Protein AF-A0A0D2SFV8-F1 (afdb_monomer_lite)

Secondary structure (DSSP, 8-state):
---HHHHHHHHHHTTTS---HHHHHHHHHHHHHHHHHHHHHHHHHHHHHHHHHHHHHHHHHHHHHHHHHHHHHHHHHHHHHHHHHHHHHHHHHHTT-HHHHHT--HHHHHHHHHHHHHTS--------------

Foldseek 3Di:
DDDPVVVVVVVVVCVPDPDDPVRVVVVVVVVVVVVVVVVVVVVVVVVVVVVVVVVVVVVVVVVVVVVVVVVVCVLCVLVVVLVVLVVQLVVCVVVVVVVSVVPRDPVVSVVSVVCNVVVPDDDDPDDDDDDDDD

pLDDT: mean 79.05, std 19.16, range [35.84, 98.19]

Sequence (134 aa):
MPTHSTILAVSRIFVSYPMGPQEVIMFTDMAVEAARMREETRRMNELLRSLQLALREKAKEYEMLKKKKQSMVAKESPKLKLVDDFMLFLAAIDKNDRENALNFDEKAMMNSILAMMNGGNNGELAADGGKKEA

Radius of gyration: 37.26 Å; chains: 1; bounding box: 83×46×88 Å

Structure (mmCIF, N/CA/C/O backbone):
data_AF-A0A0D2SFV8-F1
#
_entry.id   AF-A0A0D2SFV8-F1
#
loop_
_atom_site.group_PDB
_atom_site.id
_atom_site.type_symbol
_atom_site.label_atom_id
_atom_site.label_alt_id
_atom_site.label_comp_id
_atom_site.label_asym_id
_atom_site.label_entity_id
_atom_site.label_seq_id
_atom_site.pdbx_PDB_ins_code
_atom_site.Cartn_x
_atom_site.Cartn_y
_atom_site.Cartn_z
_atom_site.occupancy
_atom_site.B_iso_or_equiv
_atom_site.auth_seq_id
_atom_site.auth_comp_id
_atom_site.auth_asym_id
_atom_site.auth_atom_id
_atom_site.pdbx_PDB_model_num
ATOM 1 N N . MET A 1 1 ? 33.411 11.578 -28.124 1.00 41.88 1 MET A N 1
ATOM 2 C CA . MET A 1 1 ? 34.550 11.911 -29.005 1.00 41.88 1 MET A CA 1
ATOM 3 C C . MET A 1 1 ? 35.310 10.625 -29.295 1.00 41.88 1 MET A C 1
ATOM 5 O O . MET A 1 1 ? 35.615 9.932 -28.329 1.00 41.88 1 MET A O 1
ATOM 9 N N . PRO A 1 2 ? 35.528 10.238 -30.562 1.00 43.75 2 PRO A N 1
ATOM 10 C CA . PRO A 1 2 ? 36.299 9.039 -30.871 1.00 43.75 2 PRO A CA 1
ATOM 11 C C . PRO A 1 2 ? 37.752 9.266 -30.445 1.00 43.75 2 PRO A C 1
ATOM 13 O O . PRO A 1 2 ? 38.332 10.316 -30.713 1.00 43.75 2 PRO A O 1
ATOM 16 N N . THR A 1 3 ? 38.318 8.312 -29.712 1.00 48.91 3 THR A N 1
ATOM 17 C CA . THR A 1 3 ? 39.699 8.383 -29.239 1.00 48.91 3 THR A CA 1
ATOM 18 C C . THR A 1 3 ? 40.663 8.196 -30.413 1.00 48.91 3 THR A C 1
ATOM 20 O O . THR A 1 3 ? 40.367 7.500 -31.384 1.00 48.91 3 THR A O 1
ATOM 23 N N . HIS A 1 4 ? 41.838 8.823 -30.322 1.00 43.50 4 HIS A N 1
ATOM 24 C CA . HIS A 1 4 ? 42.878 8.872 -31.364 1.00 43.50 4 HIS A CA 1
ATOM 25 C C . HIS A 1 4 ? 43.236 7.498 -31.975 1.00 43.50 4 HIS A C 1
ATOM 27 O O . HIS A 1 4 ? 43.640 7.411 -33.134 1.00 43.50 4 HIS A O 1
ATOM 33 N N . SER A 1 5 ? 43.052 6.420 -31.206 1.00 43.66 5 SER A N 1
ATOM 34 C CA . SER A 1 5 ? 43.301 5.035 -31.613 1.00 43.66 5 SER A CA 1
ATOM 35 C C . SER A 1 5 ? 42.342 4.542 -32.711 1.00 43.66 5 SER A C 1
ATOM 37 O O . SER A 1 5 ? 42.779 3.861 -33.638 1.00 43.66 5 SER A O 1
ATOM 39 N N . THR A 1 6 ? 41.068 4.951 -32.684 1.00 50.78 6 THR A N 1
ATOM 40 C CA . THR A 1 6 ? 40.064 4.557 -33.689 1.00 50.78 6 THR A CA 1
ATOM 41 C C . THR A 1 6 ? 40.303 5.245 -35.033 1.00 50.78 6 THR A C 1
ATOM 43 O O . THR A 1 6 ? 40.096 4.647 -36.083 1.00 50.78 6 THR A O 1
ATOM 46 N N . ILE A 1 7 ? 40.800 6.485 -35.008 1.00 51.34 7 ILE A N 1
ATOM 47 C CA . ILE A 1 7 ? 41.122 7.261 -36.215 1.00 51.34 7 ILE A CA 1
ATOM 48 C C . ILE A 1 7 ? 42.335 6.647 -36.934 1.00 51.34 7 ILE A C 1
ATOM 50 O O . ILE A 1 7 ? 42.313 6.464 -38.147 1.00 51.34 7 ILE A O 1
ATOM 54 N N . LEU A 1 8 ? 43.367 6.242 -36.186 1.00 47.03 8 LEU A N 1
ATOM 55 C CA . LEU A 1 8 ? 44.572 5.611 -36.740 1.00 47.03 8 LEU A CA 1
ATOM 56 C C . LEU A 1 8 ? 44.310 4.236 -37.376 1.00 47.03 8 LEU A C 1
ATOM 58 O O . LEU A 1 8 ? 44.941 3.910 -38.380 1.00 47.03 8 LEU A O 1
ATOM 62 N N . ALA A 1 9 ? 43.383 3.443 -36.832 1.00 51.19 9 ALA A N 1
ATOM 63 C CA . ALA A 1 9 ? 43.043 2.130 -37.384 1.00 51.19 9 ALA A CA 1
ATOM 64 C C . ALA A 1 9 ? 42.330 2.228 -38.747 1.00 51.19 9 ALA A C 1
ATOM 66 O O . ALA A 1 9 ? 42.641 1.463 -39.657 1.00 51.19 9 ALA A O 1
ATOM 67 N N . VAL A 1 10 ? 41.436 3.208 -38.917 1.00 51.78 10 VAL A N 1
ATOM 68 C CA . VAL A 1 10 ? 40.724 3.444 -40.186 1.00 51.78 10 VAL A CA 1
ATOM 69 C C . VAL A 1 10 ? 41.673 4.005 -41.251 1.00 51.78 10 VAL A C 1
ATOM 71 O O . VAL A 1 10 ? 41.665 3.534 -42.388 1.00 51.78 10 VAL A O 1
ATOM 74 N N . SER A 1 11 ? 42.568 4.925 -40.877 1.00 48.53 11 SER A N 1
ATOM 75 C CA . SER A 1 11 ? 43.561 5.485 -41.804 1.00 48.53 11 SER A CA 1
ATOM 76 C C . SER A 1 11 ? 44.580 4.453 -42.303 1.00 48.53 11 SER A C 1
ATOM 78 O O . SER A 1 11 ? 45.068 4.577 -43.421 1.00 48.53 11 SER A O 1
ATOM 80 N N . ARG A 1 12 ? 44.904 3.418 -41.512 1.00 46.53 12 ARG A N 1
ATOM 81 C CA . ARG A 1 12 ? 45.865 2.372 -41.915 1.00 46.53 12 ARG A CA 1
ATOM 82 C C . ARG A 1 12 ? 45.284 1.367 -42.914 1.00 46.53 12 ARG A C 1
ATOM 84 O O . ARG A 1 12 ? 46.025 0.872 -43.754 1.00 46.53 12 ARG A O 1
ATOM 91 N N . ILE A 1 13 ? 43.979 1.096 -42.853 1.00 51.75 13 ILE A N 1
ATOM 92 C CA . ILE A 1 13 ? 43.281 0.222 -43.815 1.00 51.75 13 ILE A CA 1
ATOM 93 C C . ILE A 1 13 ? 43.166 0.912 -45.183 1.00 51.75 13 ILE A C 1
ATOM 95 O O . ILE A 1 13 ? 43.365 0.275 -46.214 1.00 51.75 13 ILE A O 1
ATOM 99 N N . PHE A 1 14 ? 42.953 2.231 -45.190 1.00 47.25 14 PHE A N 1
ATOM 100 C CA . PHE A 1 14 ? 42.797 3.041 -46.404 1.00 47.25 14 PHE A CA 1
ATOM 101 C C . PHE A 1 14 ? 44.044 3.067 -47.313 1.00 47.25 14 PHE A C 1
ATOM 103 O O . PHE A 1 14 ? 43.938 3.353 -48.501 1.00 47.25 14 PHE A O 1
ATOM 110 N N . VAL A 1 15 ? 45.231 2.767 -46.767 1.00 54.25 15 VAL A N 1
ATOM 111 C CA . VAL A 1 15 ? 46.515 2.831 -47.491 1.00 54.25 15 VAL A CA 1
ATOM 112 C C . VAL A 1 15 ? 46.878 1.511 -48.193 1.00 54.25 15 VAL A C 1
ATOM 114 O O . VAL A 1 15 ? 47.682 1.532 -49.120 1.00 54.25 15 VAL A O 1
ATOM 117 N N . SER A 1 16 ? 46.288 0.367 -47.817 1.00 56.72 16 SER A N 1
ATOM 118 C CA . SER A 1 16 ? 46.649 -0.938 -48.412 1.00 56.72 16 SER A CA 1
ATOM 119 C C . SER A 1 16 ? 45.681 -1.475 -49.467 1.00 56.72 16 SER A C 1
ATOM 121 O O . SER A 1 16 ? 46.107 -2.302 -50.265 1.00 56.72 16 SER A O 1
ATOM 123 N N . TYR A 1 17 ? 44.431 -1.009 -49.520 1.00 55.41 17 TYR A N 1
ATOM 124 C CA . TYR A 1 17 ? 43.475 -1.365 -50.575 1.00 55.41 17 TYR A CA 1
ATOM 125 C C . TYR A 1 17 ? 42.584 -0.151 -50.879 1.00 55.41 17 TYR A C 1
ATOM 127 O O . TYR A 1 17 ? 41.848 0.282 -49.989 1.00 55.41 17 TYR A O 1
ATOM 135 N N . PRO A 1 18 ? 42.640 0.434 -52.091 1.00 64.81 18 PRO A N 1
ATOM 136 C CA . PRO A 1 18 ? 41.748 1.528 -52.447 1.00 64.81 18 PRO A CA 1
ATOM 137 C C . PRO A 1 18 ? 40.323 0.981 -52.570 1.00 64.81 18 PRO A C 1
ATOM 139 O O . PRO A 1 18 ? 40.021 0.248 -53.509 1.00 64.81 18 PRO A O 1
ATOM 142 N N . MET A 1 19 ? 39.460 1.323 -51.611 1.00 70.62 19 MET A N 1
ATOM 143 C CA . MET A 1 19 ? 38.041 0.981 -51.691 1.00 70.62 19 MET A CA 1
ATOM 144 C C . MET A 1 19 ? 37.389 1.705 -52.867 1.00 70.62 19 MET A C 1
ATOM 146 O O . MET A 1 19 ? 37.584 2.909 -53.064 1.00 70.62 19 MET A O 1
ATOM 150 N N . GLY A 1 20 ? 36.597 0.972 -53.645 1.00 79.50 20 GLY A N 1
ATOM 151 C CA . GLY A 1 20 ? 35.827 1.553 -54.740 1.00 79.50 20 GLY A CA 1
ATOM 152 C C . GLY A 1 20 ? 34.744 2.510 -54.214 1.00 79.50 20 GLY A C 1
ATOM 153 O O . GLY A 1 20 ? 34.257 2.332 -53.097 1.00 79.50 20 GLY A O 1
AT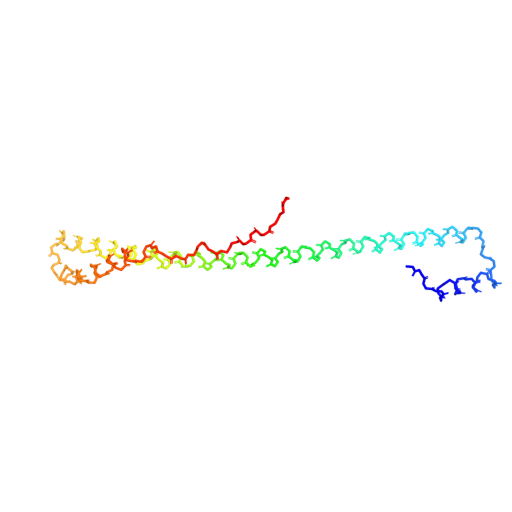OM 154 N N . PRO A 1 21 ? 34.281 3.494 -55.006 1.00 81.38 21 PRO A N 1
ATOM 155 C CA . PRO A 1 21 ? 33.220 4.418 -54.587 1.00 81.38 21 PRO A CA 1
ATOM 156 C C . PRO A 1 21 ? 31.949 3.722 -54.071 1.00 81.38 21 PRO A C 1
ATOM 158 O O . PRO A 1 21 ? 31.309 4.216 -53.149 1.00 81.38 21 PRO A O 1
ATOM 161 N N . GLN A 1 22 ? 31.605 2.553 -54.622 1.00 82.88 22 GLN A N 1
ATOM 162 C CA . GLN A 1 22 ? 30.455 1.759 -54.174 1.00 82.88 22 GLN A CA 1
ATOM 163 C C . GLN A 1 22 ? 30.666 1.119 -52.795 1.00 82.88 22 GLN A C 1
ATOM 165 O O . GLN A 1 22 ? 29.732 1.042 -52.001 1.00 82.88 22 GLN A O 1
ATOM 170 N N . GLU A 1 23 ? 31.893 0.698 -52.483 1.00 80.12 23 GLU A N 1
ATOM 171 C CA . GLU A 1 23 ? 32.230 0.131 -51.176 1.00 80.12 23 GLU A CA 1
ATOM 172 C C . GLU A 1 23 ? 32.157 1.214 -50.098 1.00 80.12 23 GLU A C 1
ATOM 174 O O . GLU A 1 23 ? 31.582 0.985 -49.037 1.00 80.12 23 GLU A O 1
ATOM 179 N N . VAL A 1 24 ? 32.644 2.424 -50.400 1.00 82.00 24 VAL A N 1
ATOM 180 C CA . VAL A 1 24 ? 32.532 3.581 -49.498 1.00 82.00 24 VAL A CA 1
ATOM 181 C C . VAL A 1 24 ? 31.068 3.885 -49.171 1.00 82.00 24 VAL A C 1
ATOM 183 O O . VAL A 1 24 ? 30.747 4.035 -47.994 1.00 82.00 24 VAL A O 1
ATOM 186 N N . ILE A 1 25 ? 30.186 3.906 -50.178 1.00 87.12 25 ILE A N 1
ATOM 187 C CA . ILE A 1 25 ? 28.741 4.138 -49.997 1.00 87.12 25 ILE A CA 1
ATOM 188 C C . ILE A 1 25 ? 28.127 3.070 -49.079 1.00 87.12 25 ILE A C 1
ATOM 190 O O . ILE A 1 25 ? 27.463 3.397 -48.094 1.00 87.12 25 ILE A O 1
ATOM 194 N N . MET A 1 26 ? 28.417 1.794 -49.337 1.00 88.75 26 MET A N 1
ATOM 195 C CA . MET A 1 26 ? 27.905 0.683 -48.533 1.00 88.75 26 MET A CA 1
ATOM 196 C C . MET A 1 26 ? 28.376 0.750 -47.069 1.00 88.75 26 MET A C 1
ATOM 198 O O . MET A 1 26 ? 27.584 0.527 -46.150 1.00 88.75 26 MET A O 1
ATOM 202 N N . PHE A 1 27 ? 29.648 1.082 -46.823 1.00 86.38 27 PHE A N 1
ATOM 203 C CA . PHE A 1 27 ? 30.169 1.247 -45.462 1.00 86.38 27 PHE A CA 1
ATOM 204 C C . PHE A 1 27 ? 29.534 2.436 -44.737 1.00 86.38 27 PHE A C 1
ATOM 206 O O . PHE A 1 27 ? 29.248 2.334 -43.540 1.00 86.38 27 PHE A O 1
ATOM 213 N N . THR A 1 28 ? 29.291 3.550 -45.434 1.00 88.44 28 THR A N 1
ATOM 214 C CA . THR A 1 28 ? 28.607 4.702 -44.837 1.00 88.44 28 THR A CA 1
ATOM 215 C C . THR A 1 28 ? 27.160 4.384 -44.477 1.00 88.44 28 THR A C 1
ATOM 217 O O . THR A 1 28 ? 26.755 4.684 -43.354 1.00 88.44 28 THR A O 1
ATOM 220 N N . ASP A 1 29 ? 26.416 3.704 -45.351 1.00 91.06 29 ASP A N 1
ATOM 221 C CA . ASP A 1 29 ? 25.028 3.314 -45.079 1.00 91.06 29 ASP A CA 1
ATOM 222 C C . ASP A 1 29 ? 24.949 2.357 -43.884 1.00 91.06 29 ASP A C 1
ATOM 224 O O . ASP A 1 29 ? 24.153 2.553 -42.963 1.00 91.06 29 ASP A O 1
ATOM 228 N N . MET A 1 30 ? 25.855 1.377 -43.823 1.00 92.44 30 MET A N 1
ATOM 229 C CA . MET A 1 30 ? 25.950 0.453 -42.692 1.00 92.44 30 MET A CA 1
ATOM 230 C C . MET A 1 30 ? 26.281 1.174 -41.376 1.00 92.44 30 MET A C 1
ATOM 232 O O . MET A 1 30 ? 25.729 0.836 -40.327 1.00 92.44 30 MET A O 1
ATOM 236 N N . ALA A 1 31 ? 27.163 2.177 -41.406 1.00 90.44 31 ALA A N 1
ATOM 237 C CA . ALA A 1 31 ? 27.519 2.955 -40.222 1.00 90.44 31 ALA A CA 1
ATOM 238 C C . ALA A 1 31 ? 26.355 3.831 -39.727 1.00 90.44 31 ALA A C 1
ATOM 240 O O . ALA A 1 31 ? 26.139 3.929 -38.515 1.00 90.44 31 ALA A O 1
ATOM 241 N N . VAL A 1 32 ? 25.594 4.433 -40.646 1.00 94.44 32 VAL A N 1
ATOM 242 C CA . VAL A 1 32 ? 24.390 5.217 -40.330 1.00 94.44 32 VAL A CA 1
ATOM 243 C C . VAL A 1 32 ? 23.321 4.323 -39.709 1.00 94.44 32 VAL A C 1
ATOM 245 O O . VAL A 1 32 ? 22.787 4.650 -38.647 1.00 94.44 32 VAL A O 1
ATOM 248 N N . GLU A 1 33 ? 23.067 3.158 -40.301 1.00 92.06 33 GLU A N 1
ATOM 249 C CA . GLU A 1 33 ? 22.107 2.191 -39.769 1.00 92.06 33 GLU A CA 1
ATOM 250 C C . GLU A 1 33 ? 22.522 1.647 -38.396 1.00 92.06 33 GLU A C 1
ATOM 252 O O . GLU A 1 33 ? 21.713 1.589 -37.466 1.00 92.06 33 GLU A O 1
ATOM 257 N N . ALA A 1 34 ? 23.808 1.344 -38.203 1.00 94.31 34 ALA A N 1
ATOM 258 C CA . ALA A 1 34 ? 24.331 0.939 -36.902 1.00 94.31 34 ALA A CA 1
ATOM 259 C C . ALA A 1 34 ? 24.195 2.049 -35.844 1.00 94.31 34 ALA A C 1
ATOM 261 O O . ALA A 1 34 ? 23.884 1.766 -34.684 1.00 94.31 34 ALA A O 1
ATOM 262 N N . ALA A 1 35 ? 24.412 3.315 -36.216 1.00 94.44 35 ALA A N 1
ATOM 263 C CA . ALA A 1 35 ? 24.212 4.450 -35.318 1.00 94.44 35 ALA A CA 1
ATOM 264 C C . ALA A 1 35 ? 22.731 4.628 -34.948 1.00 94.44 35 ALA A C 1
ATOM 266 O O . ALA A 1 35 ? 22.421 4.840 -33.773 1.00 94.44 35 ALA A O 1
ATOM 267 N N . ARG A 1 36 ? 21.820 4.462 -35.916 1.00 95.06 36 ARG A N 1
ATOM 268 C CA . ARG A 1 36 ? 20.368 4.508 -35.700 1.00 95.06 36 ARG A CA 1
ATOM 269 C C . ARG A 1 36 ? 19.908 3.435 -34.713 1.00 95.06 36 ARG A C 1
ATOM 271 O O . ARG A 1 36 ? 19.253 3.765 -33.728 1.00 95.06 36 ARG A O 1
ATOM 278 N N . MET A 1 37 ? 20.321 2.182 -34.915 1.00 95.94 37 MET A N 1
ATOM 279 C CA . MET A 1 37 ? 19.971 1.072 -34.017 1.00 95.94 37 MET A CA 1
ATOM 280 C C . MET A 1 37 ? 20.508 1.269 -32.592 1.00 95.94 37 MET A C 1
ATOM 282 O O . MET A 1 37 ? 19.824 0.968 -31.609 1.00 95.94 37 MET A O 1
ATOM 286 N N . ARG A 1 38 ? 21.728 1.806 -32.452 1.00 95.25 38 ARG A N 1
ATOM 287 C CA . ARG A 1 38 ? 22.298 2.139 -31.134 1.00 95.25 38 ARG A CA 1
ATOM 288 C C . ARG A 1 38 ? 21.487 3.214 -30.422 1.00 95.25 38 ARG A C 1
ATOM 290 O O . ARG A 1 38 ? 21.239 3.087 -29.225 1.00 95.25 38 ARG A O 1
ATOM 297 N N . GLU A 1 39 ? 21.074 4.252 -31.142 1.00 96.12 39 GLU A N 1
ATOM 298 C CA . GLU A 1 39 ? 20.269 5.337 -30.584 1.00 96.12 39 GLU A CA 1
ATOM 299 C C . GLU A 1 39 ? 18.870 4.857 -30.173 1.00 96.12 39 GLU A C 1
ATOM 301 O O . GLU A 1 39 ? 18.396 5.199 -29.091 1.00 96.12 39 GLU A O 1
ATOM 306 N N . GLU A 1 40 ? 18.231 4.007 -30.976 1.00 96.81 40 GLU A N 1
ATOM 307 C CA . GLU A 1 40 ? 16.950 3.390 -30.623 1.00 96.81 40 GLU A CA 1
ATOM 308 C C . GLU A 1 40 ? 17.067 2.531 -29.356 1.00 96.81 40 GLU A C 1
ATOM 310 O O . GLU A 1 40 ? 16.278 2.676 -28.420 1.00 96.81 40 GLU A O 1
ATOM 315 N N . THR A 1 41 ?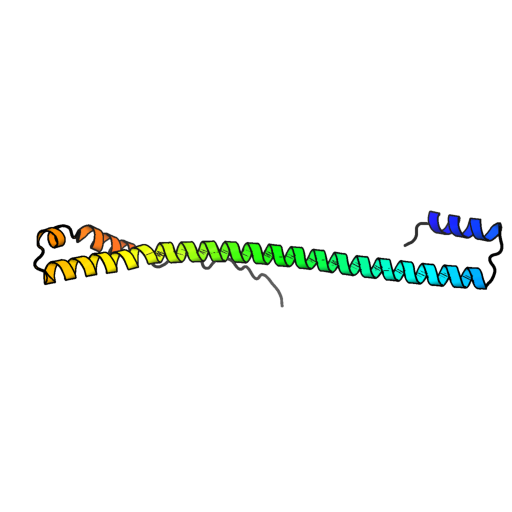 18.121 1.716 -29.269 1.00 96.88 41 THR A N 1
ATOM 316 C CA . THR A 1 41 ? 18.416 0.906 -28.078 1.00 96.88 41 THR A CA 1
ATOM 317 C C . THR A 1 41 ? 18.642 1.785 -26.847 1.00 96.88 41 THR A C 1
ATOM 319 O O . THR A 1 41 ? 18.145 1.484 -25.760 1.00 96.88 41 THR A O 1
ATOM 322 N N . ARG A 1 42 ? 19.367 2.902 -26.999 1.00 97.56 42 ARG A N 1
ATOM 323 C CA . ARG A 1 42 ? 19.596 3.866 -25.916 1.00 97.56 42 ARG A CA 1
ATOM 324 C C . ARG A 1 42 ? 18.274 4.436 -25.402 1.00 97.56 42 ARG A C 1
ATOM 326 O O . ARG A 1 42 ? 18.036 4.401 -24.197 1.00 97.56 42 ARG A O 1
ATOM 333 N N . ARG A 1 43 ? 17.401 4.896 -26.303 1.00 97.56 43 ARG A N 1
ATOM 334 C CA . ARG A 1 43 ? 16.078 5.441 -25.951 1.00 97.56 43 ARG A CA 1
ATOM 335 C C . ARG A 1 43 ? 15.198 4.407 -25.264 1.00 97.56 43 ARG A C 1
ATOM 337 O O . ARG A 1 43 ? 14.571 4.721 -24.256 1.00 97.56 43 ARG A O 1
ATOM 344 N N . MET A 1 44 ? 15.189 3.175 -25.770 1.00 97.44 44 MET A N 1
ATOM 345 C CA . MET A 1 44 ? 14.439 2.076 -25.162 1.00 97.44 44 MET A CA 1
ATOM 346 C C . MET A 1 44 ? 14.914 1.804 -23.731 1.00 97.44 44 MET A C 1
ATOM 348 O O . MET A 1 44 ? 14.102 1.682 -22.816 1.00 97.44 44 MET A O 1
ATOM 352 N N . ASN A 1 45 ? 16.228 1.774 -23.510 1.00 97.62 45 ASN A N 1
ATOM 353 C CA . ASN A 1 45 ? 16.798 1.564 -22.180 1.00 97.62 45 ASN A CA 1
ATOM 354 C C . ASN A 1 45 ? 16.492 2.720 -21.217 1.00 97.62 45 ASN A C 1
ATOM 356 O O . ASN A 1 45 ? 16.210 2.486 -20.042 1.00 97.62 45 ASN A O 1
ATOM 360 N N . GLU A 1 46 ? 16.525 3.963 -21.696 1.00 97.81 46 GLU A N 1
ATOM 361 C CA . GLU A 1 46 ? 16.160 5.138 -20.897 1.00 97.81 46 GLU A CA 1
ATOM 362 C C . GLU A 1 46 ? 14.682 5.123 -20.506 1.00 97.81 46 GLU A C 1
ATOM 364 O O . GLU A 1 46 ? 14.359 5.358 -19.339 1.00 97.81 46 GLU A O 1
ATOM 369 N N . LEU A 1 47 ? 13.799 4.766 -21.443 1.00 97.75 47 LEU A N 1
ATOM 370 C CA . LEU A 1 47 ? 12.373 4.589 -21.180 1.00 97.75 47 LEU A CA 1
ATOM 371 C C . LEU A 1 47 ? 12.124 3.456 -20.179 1.00 97.75 47 LEU A C 1
ATOM 373 O O . LEU A 1 47 ? 11.351 3.612 -19.239 1.00 97.75 47 LEU A O 1
ATOM 377 N N . LEU A 1 48 ? 12.804 2.319 -20.332 1.00 98.12 48 LEU A N 1
ATOM 378 C CA . LEU A 1 48 ? 12.678 1.208 -19.393 1.00 98.12 48 LEU A CA 1
ATOM 379 C C . LEU A 1 48 ? 13.108 1.629 -17.983 1.00 98.12 48 LEU A C 1
ATOM 381 O O . LEU A 1 48 ? 12.424 1.326 -17.005 1.00 98.12 48 LEU A O 1
ATOM 385 N N . ARG A 1 49 ? 14.217 2.366 -17.872 1.00 97.88 49 ARG A N 1
ATOM 386 C CA . ARG A 1 49 ? 14.713 2.869 -16.589 1.00 97.88 49 ARG A CA 1
ATOM 387 C C . ARG A 1 49 ? 13.739 3.861 -15.955 1.00 97.88 49 ARG A C 1
ATOM 389 O O . ARG A 1 49 ? 13.514 3.782 -14.748 1.00 97.88 49 ARG A O 1
ATOM 396 N N . SER A 1 50 ? 13.153 4.769 -16.736 1.00 98.12 50 SER A N 1
ATOM 397 C CA . SER A 1 50 ? 12.169 5.727 -16.218 1.00 98.12 50 SER A CA 1
ATOM 398 C C . SER A 1 50 ? 10.892 5.024 -15.751 1.00 98.12 50 SER A C 1
ATOM 400 O O . SER A 1 50 ? 10.417 5.298 -14.650 1.00 98.12 50 SER A O 1
ATOM 402 N N . LEU A 1 51 ? 10.401 4.038 -16.509 1.00 98.00 51 LEU A N 1
ATOM 403 C CA . LEU A 1 51 ? 9.247 3.220 -16.129 1.00 98.00 51 LEU A CA 1
ATOM 404 C C . LEU A 1 51 ? 9.504 2.418 -14.849 1.00 98.00 51 LEU A C 1
ATOM 406 O O . LEU A 1 51 ? 8.646 2.377 -13.970 1.00 98.00 51 LEU A O 1
ATOM 410 N N . GLN A 1 52 ? 10.687 1.819 -14.699 1.00 98.12 52 GLN A N 1
ATOM 411 C CA . GLN A 1 52 ? 11.059 1.097 -13.478 1.00 98.12 52 GLN A CA 1
ATOM 412 C C . GLN A 1 52 ? 11.095 2.013 -12.249 1.00 98.12 52 GLN A C 1
ATOM 414 O O . GLN A 1 52 ? 10.655 1.613 -11.168 1.00 98.12 52 GLN A O 1
ATOM 419 N N . LEU A 1 53 ? 11.602 3.240 -12.398 1.00 97.94 53 LEU A N 1
ATOM 420 C CA . LEU A 1 53 ? 11.610 4.229 -11.319 1.00 97.94 53 LEU A CA 1
ATOM 421 C C . LEU A 1 53 ? 10.189 4.661 -10.946 1.00 97.94 53 LEU A C 1
ATOM 423 O O . LEU A 1 53 ? 9.839 4.601 -9.767 1.00 97.94 53 LEU A O 1
ATOM 427 N N . ALA A 1 54 ? 9.361 4.999 -11.937 1.00 97.75 54 ALA A N 1
ATOM 428 C CA . ALA A 1 54 ? 7.966 5.379 -11.724 1.00 97.75 54 ALA A CA 1
ATOM 429 C C . ALA A 1 54 ? 7.165 4.252 -11.051 1.00 97.75 54 ALA A C 1
ATOM 431 O O . ALA A 1 54 ? 6.411 4.490 -10.107 1.00 97.75 54 ALA A O 1
ATOM 432 N N . LEU A 1 55 ? 7.373 3.001 -11.474 1.00 98.19 55 L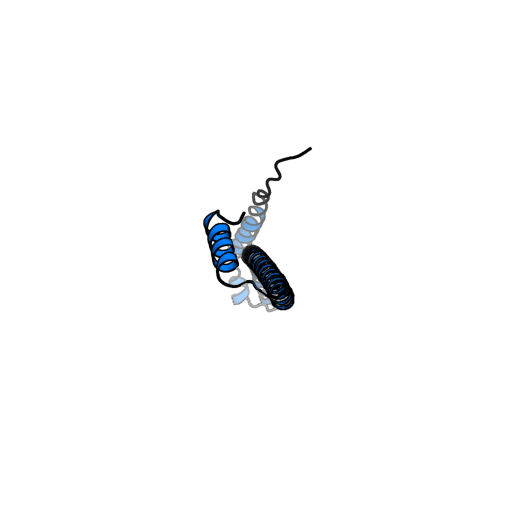EU A N 1
ATOM 433 C CA . LEU A 1 55 ? 6.732 1.840 -10.861 1.00 98.19 55 LEU A CA 1
ATOM 434 C C . LEU A 1 55 ? 7.159 1.670 -9.398 1.00 98.19 55 LEU A C 1
ATOM 436 O O . LEU A 1 55 ? 6.326 1.404 -8.532 1.00 98.19 55 LEU A O 1
ATOM 440 N N . ARG A 1 56 ? 8.451 1.851 -9.103 1.00 97.25 56 ARG A N 1
ATOM 441 C CA . ARG A 1 56 ? 8.975 1.761 -7.735 1.00 97.25 56 ARG A CA 1
ATOM 442 C C . ARG A 1 56 ? 8.405 2.851 -6.832 1.00 97.25 56 ARG A C 1
ATOM 444 O O . ARG A 1 56 ? 8.136 2.585 -5.663 1.00 97.25 56 ARG A O 1
ATOM 451 N N . GLU A 1 57 ? 8.244 4.061 -7.347 1.00 97.25 57 GLU A N 1
ATOM 452 C CA . GLU A 1 57 ? 7.624 5.169 -6.622 1.00 97.25 57 GLU A CA 1
ATOM 453 C C . GLU A 1 57 ? 6.143 4.895 -6.348 1.00 97.25 57 GLU A C 1
ATOM 455 O O . GLU A 1 57 ? 5.718 4.937 -5.192 1.00 97.25 57 GLU A O 1
ATOM 460 N N . LYS A 1 58 ? 5.392 4.448 -7.362 1.00 97.00 58 LYS A N 1
ATOM 461 C CA . LYS A 1 58 ? 3.991 4.039 -7.196 1.00 97.00 58 LYS A CA 1
ATOM 462 C C . LYS A 1 58 ? 3.815 2.892 -6.205 1.00 97.00 58 LYS A C 1
ATOM 464 O O . LYS A 1 58 ? 2.871 2.907 -5.419 1.00 97.00 58 LYS A O 1
ATOM 469 N N . ALA A 1 59 ? 4.735 1.929 -6.179 1.00 97.25 59 ALA A N 1
ATOM 470 C CA . ALA A 1 59 ? 4.713 0.856 -5.188 1.00 97.25 59 ALA A CA 1
ATOM 471 C C . ALA A 1 59 ? 4.894 1.389 -3.754 1.00 97.25 59 ALA A C 1
ATOM 473 O O . ALA A 1 59 ? 4.212 0.936 -2.835 1.00 97.25 59 ALA A O 1
ATOM 474 N N . LYS A 1 60 ? 5.770 2.383 -3.550 1.00 97.19 60 LYS A N 1
ATOM 475 C CA . LYS A 1 60 ? 5.938 3.029 -2.238 1.00 97.19 60 LYS A CA 1
ATOM 476 C C . LYS A 1 60 ? 4.688 3.801 -1.825 1.00 97.19 60 LYS A C 1
ATOM 478 O O . LYS A 1 60 ? 4.249 3.656 -0.687 1.00 97.19 60 LYS A O 1
ATOM 483 N N . GLU A 1 61 ? 4.114 4.594 -2.730 1.00 96.81 61 GLU A N 1
ATOM 484 C CA . GLU A 1 61 ? 2.855 5.310 -2.484 1.00 96.81 61 GLU A CA 1
ATOM 485 C C . GLU A 1 61 ? 1.738 4.347 -2.080 1.00 96.81 61 GLU A C 1
ATOM 487 O O . GLU A 1 61 ? 1.041 4.581 -1.092 1.00 96.81 61 GLU A O 1
ATOM 492 N N . TYR A 1 62 ? 1.607 3.231 -2.801 1.00 97.12 62 TYR A N 1
ATOM 493 C CA . TYR A 1 62 ? 0.623 2.203 -2.497 1.00 97.12 62 TYR A CA 1
ATOM 494 C C . TYR A 1 62 ? 0.821 1.609 -1.098 1.00 97.12 62 TYR A C 1
ATOM 496 O O . TYR A 1 62 ? -0.141 1.495 -0.340 1.00 97.12 62 TYR A O 1
ATOM 504 N N . GLU A 1 63 ? 2.054 1.279 -0.712 1.00 97.19 63 GLU A N 1
ATOM 505 C CA . GLU A 1 63 ? 2.340 0.752 0.627 1.00 97.19 63 GLU A CA 1
ATOM 506 C C . GLU A 1 63 ? 2.054 1.777 1.734 1.00 97.19 63 GLU A C 1
ATOM 508 O O . GLU A 1 63 ? 1.485 1.426 2.771 1.00 97.19 63 GLU A O 1
ATOM 513 N N . MET A 1 64 ? 2.374 3.057 1.517 1.00 96.06 64 MET A N 1
ATOM 514 C CA . MET A 1 64 ? 2.008 4.127 2.454 1.00 96.06 64 MET A CA 1
ATOM 515 C C . MET A 1 64 ? 0.488 4.257 2.583 1.00 96.06 64 MET A C 1
ATOM 517 O O . MET A 1 64 ? -0.041 4.315 3.696 1.00 96.06 64 MET A O 1
ATOM 521 N N . LEU A 1 65 ? -0.230 4.234 1.459 1.00 96.62 65 LEU A N 1
ATOM 522 C CA . LEU A 1 65 ? -1.685 4.318 1.444 1.00 96.62 65 LEU A CA 1
ATOM 523 C C . LEU A 1 65 ? -2.329 3.105 2.123 1.00 96.62 65 LEU A C 1
ATOM 525 O O . LEU A 1 65 ? -3.278 3.258 2.890 1.00 96.62 65 LEU A O 1
ATOM 529 N N . LYS A 1 66 ? -1.791 1.905 1.898 1.00 96.44 66 LYS A N 1
ATOM 530 C CA . LYS A 1 66 ? -2.235 0.669 2.546 1.00 96.44 66 LYS A CA 1
ATOM 531 C C . LYS A 1 66 ? -2.072 0.747 4.062 1.00 96.44 66 LYS A C 1
ATOM 533 O O . LYS A 1 66 ? -3.025 0.447 4.781 1.00 96.44 66 LYS A O 1
ATOM 538 N N . LYS A 1 67 ? -0.917 1.209 4.553 1.00 95.38 67 LYS A N 1
ATOM 539 C CA . LYS A 1 67 ? -0.684 1.432 5.991 1.00 95.38 67 LYS A CA 1
ATOM 540 C C . LYS A 1 67 ? -1.644 2.471 6.566 1.00 95.38 67 LYS A C 1
ATOM 542 O O . LYS A 1 67 ? -2.238 2.231 7.614 1.00 95.38 67 LYS A O 1
ATOM 547 N N . LYS A 1 68 ? -1.861 3.587 5.862 1.00 94.06 68 LYS A N 1
ATOM 548 C CA . LYS A 1 68 ? -2.828 4.620 6.266 1.00 94.06 68 LYS A CA 1
ATOM 549 C C . LYS A 1 68 ? -4.256 4.075 6.317 1.00 94.06 68 LYS A C 1
ATOM 551 O O . LYS A 1 68 ? -4.984 4.345 7.262 1.00 94.06 68 LYS A O 1
ATOM 556 N N . LYS A 1 69 ? -4.661 3.264 5.337 1.00 93.62 69 LYS A N 1
ATOM 557 C CA . LYS A 1 69 ? -5.964 2.587 5.353 1.00 93.62 69 LYS A CA 1
ATOM 558 C C . LYS A 1 69 ? -6.086 1.667 6.565 1.00 93.62 69 LYS A C 1
ATOM 560 O O . LYS A 1 69 ? -7.092 1.725 7.258 1.00 93.62 69 LYS A O 1
ATOM 565 N N . GLN A 1 70 ? -5.071 0.849 6.839 1.00 92.25 70 GLN A N 1
ATOM 566 C CA . GLN A 1 70 ? -5.068 -0.035 8.006 1.00 92.25 70 GLN A CA 1
ATOM 567 C C . GLN A 1 70 ? -5.153 0.747 9.320 1.00 92.25 70 GLN A C 1
ATOM 569 O O . GLN A 1 70 ? -5.913 0.354 10.200 1.00 92.25 70 GLN A O 1
ATOM 574 N N . SER A 1 71 ? -4.441 1.871 9.447 1.00 89.06 71 SER A N 1
ATOM 575 C CA . SER A 1 71 ? -4.511 2.701 10.653 1.00 89.06 71 SER A CA 1
ATOM 576 C C . SER A 1 71 ? -5.868 3.390 10.814 1.00 89.06 71 SER A C 1
ATOM 578 O O . SER A 1 71 ? -6.378 3.451 11.929 1.00 89.06 71 SER A O 1
ATOM 580 N N . MET A 1 72 ? -6.495 3.852 9.727 1.00 87.56 72 MET A N 1
ATOM 581 C CA . MET A 1 72 ? -7.862 4.388 9.766 1.00 87.56 72 MET A CA 1
ATOM 582 C C . MET A 1 72 ? -8.870 3.313 10.179 1.00 87.56 72 MET A C 1
ATOM 584 O O . MET A 1 72 ? -9.639 3.533 11.108 1.00 87.56 72 MET A O 1
ATOM 588 N N . VAL A 1 73 ? -8.799 2.121 9.578 1.00 87.94 73 VAL A N 1
ATOM 589 C CA . VAL A 1 73 ? -9.660 0.987 9.953 1.00 87.94 73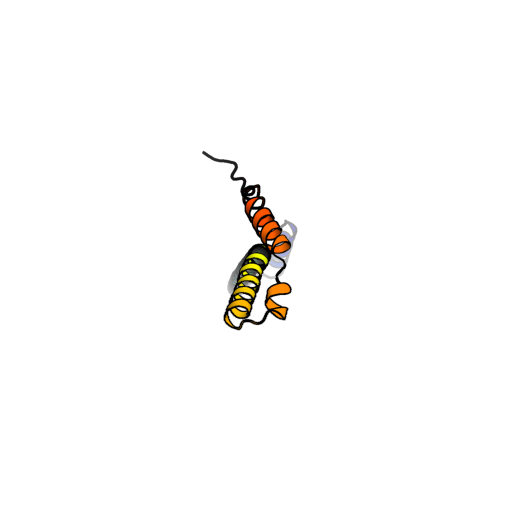 VAL A CA 1
ATOM 590 C C . VAL A 1 73 ? -9.455 0.603 11.421 1.00 87.94 73 VAL A C 1
ATOM 592 O O . VAL A 1 73 ? -10.427 0.375 12.131 1.00 87.94 73 VAL A O 1
ATOM 595 N N . ALA A 1 74 ? -8.214 0.589 11.915 1.00 85.56 74 ALA A N 1
ATOM 596 C CA . ALA A 1 74 ? -7.930 0.312 13.322 1.00 85.56 74 ALA A CA 1
ATOM 597 C C . ALA A 1 74 ? -8.482 1.393 14.270 1.00 85.56 74 ALA A C 1
ATOM 599 O O . ALA A 1 74 ? -8.868 1.076 15.390 1.00 85.56 74 ALA A O 1
ATOM 600 N N . LYS A 1 75 ? -8.554 2.658 13.833 1.00 83.31 75 LYS A N 1
ATOM 601 C CA . LYS A 1 75 ? -9.179 3.751 14.599 1.00 83.31 75 LYS A CA 1
ATOM 602 C C . LYS A 1 75 ? -10.709 3.684 14.589 1.00 83.31 75 LYS A C 1
ATOM 604 O O . LYS A 1 75 ? -11.339 4.136 15.541 1.00 83.31 75 LYS A O 1
ATOM 609 N N . GLU A 1 76 ? -11.308 3.159 13.523 1.00 84.44 76 GLU A N 1
ATOM 610 C CA . GLU A 1 76 ? -12.766 3.066 13.366 1.00 84.44 76 GLU A CA 1
ATOM 611 C C . GLU A 1 76 ? -13.357 1.768 13.931 1.00 84.44 76 GLU A C 1
ATOM 613 O O . GLU A 1 76 ? -14.471 1.787 14.449 1.00 84.44 76 GLU A O 1
ATOM 618 N N . SER A 1 77 ? -12.615 0.658 13.902 1.00 85.00 77 SER A N 1
ATOM 619 C CA . SER A 1 77 ? -13.079 -0.649 14.386 1.00 85.00 77 SER A CA 1
ATOM 620 C C . SER A 1 77 ? -13.572 -0.636 15.845 1.00 85.00 77 SER A C 1
ATOM 622 O O . SER A 1 77 ? -14.649 -1.182 16.088 1.00 85.00 77 SER A O 1
ATOM 624 N N . PRO A 1 78 ? -12.897 0.028 16.808 1.00 83.44 78 PRO A N 1
ATOM 625 C CA . PRO A 1 78 ? -13.416 0.161 18.168 1.00 83.44 78 PRO A CA 1
ATOM 626 C C . PRO A 1 78 ? -14.739 0.933 18.242 1.00 83.44 78 PRO A C 1
ATOM 628 O O . PRO A 1 78 ? -15.562 0.640 19.104 1.00 83.44 78 PRO A O 1
ATOM 631 N N . LYS A 1 79 ? -14.967 1.894 17.334 1.00 82.50 79 LYS A N 1
ATOM 632 C CA . LYS A 1 79 ? -16.217 2.670 17.278 1.00 82.50 79 LYS A CA 1
ATOM 633 C C . LYS A 1 79 ? -17.379 1.803 16.810 1.00 82.50 79 LYS A C 1
ATOM 635 O O . LYS A 1 79 ? -18.444 1.848 17.410 1.00 82.50 79 LYS A O 1
ATOM 640 N N . LEU A 1 80 ? -17.154 1.010 15.761 1.00 85.31 80 LEU A N 1
ATOM 641 C CA . LEU A 1 80 ? -18.149 0.067 15.245 1.00 85.31 80 LEU A CA 1
ATOM 642 C C . LEU A 1 80 ? -18.499 -0.983 16.298 1.00 85.31 80 LEU A C 1
ATOM 644 O O . LEU A 1 80 ? -19.671 -1.175 16.593 1.00 85.31 80 LEU A O 1
ATOM 648 N N . LYS A 1 81 ? -17.482 -1.562 16.946 1.00 85.50 81 LYS A N 1
ATOM 649 C CA . LYS A 1 81 ? -17.695 -2.532 18.021 1.00 85.50 81 LYS A CA 1
ATOM 650 C C . LYS A 1 81 ? -18.507 -1.945 19.179 1.00 85.50 81 LYS A C 1
ATOM 652 O O . LYS A 1 81 ? -19.397 -2.613 19.684 1.00 85.50 81 LYS A O 1
ATOM 657 N N . LEU A 1 82 ? -18.242 -0.695 19.570 1.00 86.56 82 LEU A N 1
ATOM 658 C CA . LEU A 1 82 ? -19.020 -0.035 20.620 1.00 86.56 82 LEU A CA 1
ATOM 659 C C . LEU A 1 82 ? -20.509 0.076 20.254 1.00 86.56 82 LEU A C 1
ATOM 661 O O . LEU A 1 82 ? -21.366 -0.164 21.099 1.00 86.56 82 LEU A O 1
ATOM 665 N N . VAL A 1 83 ? -20.812 0.447 19.007 1.00 86.81 83 VAL A N 1
ATOM 666 C CA . VAL A 1 83 ? -22.196 0.537 18.522 1.00 86.81 83 VAL A CA 1
ATOM 667 C C . VAL A 1 83 ? -22.852 -0.843 18.506 1.00 86.81 83 VAL A C 1
ATOM 669 O O . VAL A 1 83 ? -23.978 -0.973 18.979 1.00 86.81 83 VAL A O 1
ATOM 672 N N . ASP A 1 84 ? -22.151 -1.870 18.026 1.00 88.50 84 ASP A N 1
ATOM 673 C CA . ASP A 1 84 ? -22.663 -3.244 17.984 1.00 88.50 84 ASP A CA 1
ATOM 674 C C . ASP A 1 84 ? -22.954 -3.789 19.395 1.00 88.50 84 ASP A C 1
ATOM 676 O O . ASP A 1 84 ? -24.045 -4.309 19.641 1.00 88.50 84 ASP A O 1
ATOM 680 N N . ASP A 1 85 ? -22.023 -3.606 20.340 1.00 87.00 85 ASP A N 1
ATOM 681 C CA . ASP A 1 85 ? -22.172 -4.031 21.738 1.00 87.00 85 ASP A CA 1
ATOM 682 C C . ASP A 1 85 ? -23.359 -3.308 22.413 1.00 87.00 85 ASP A C 1
ATOM 684 O O . ASP A 1 85 ? -24.133 -3.918 23.158 1.00 87.00 85 ASP A O 1
ATOM 688 N N . PHE A 1 86 ? -23.565 -2.021 22.108 1.00 88.31 86 PHE A N 1
ATOM 689 C CA . PHE A 1 86 ? -24.700 -1.245 22.616 1.00 88.31 86 PHE A CA 1
ATOM 690 C C . PHE A 1 86 ? -26.043 -1.693 22.017 1.00 88.31 86 PHE A C 1
ATOM 692 O O . PHE A 1 86 ? -27.031 -1.833 22.738 1.00 88.31 86 PHE A O 1
ATOM 699 N N . MET A 1 87 ? -26.093 -1.968 20.711 1.00 88.81 87 MET A N 1
ATOM 700 C CA . MET A 1 87 ? -27.300 -2.485 20.057 1.00 88.81 87 MET A CA 1
ATOM 701 C C . MET A 1 87 ? -27.684 -3.871 20.587 1.00 88.81 87 MET A C 1
ATOM 703 O O . MET A 1 87 ? -28.870 -4.154 20.763 1.00 88.81 87 MET A O 1
ATOM 707 N N . LEU A 1 88 ? -26.698 -4.725 20.881 1.00 88.12 88 LEU A N 1
ATOM 708 C CA . LEU A 1 88 ? -26.931 -6.034 21.488 1.00 88.12 88 LEU A CA 1
ATOM 709 C C . LEU A 1 88 ? -27.531 -5.904 22.895 1.00 88.12 88 LEU A C 1
ATOM 711 O O . LEU A 1 88 ? -28.467 -6.631 23.231 1.00 88.12 88 LEU A O 1
ATOM 715 N N . PHE A 1 89 ? -27.042 -4.947 23.688 1.00 89.00 89 PHE A N 1
ATOM 716 C CA . PHE A 1 89 ? -27.604 -4.630 25.000 1.00 89.00 89 PHE A CA 1
ATOM 717 C C . PHE A 1 89 ? -29.062 -4.158 24.914 1.00 89.00 89 PHE A C 1
ATOM 719 O O . PHE A 1 89 ? -29.916 -4.694 25.622 1.00 89.00 89 PHE A O 1
ATOM 726 N N . LEU A 1 90 ? -29.376 -3.220 24.010 1.00 89.88 90 LEU A N 1
ATOM 727 C CA . LEU A 1 90 ? -30.758 -2.775 23.789 1.00 89.88 90 LEU A CA 1
ATOM 728 C C . LEU A 1 90 ? -31.669 -3.941 23.380 1.00 89.88 90 LEU A C 1
ATOM 730 O O . LEU A 1 90 ? -32.751 -4.108 23.938 1.00 89.88 90 LEU A O 1
ATOM 734 N N . ALA A 1 91 ? -31.204 -4.806 22.476 1.00 89.75 91 ALA A N 1
ATOM 735 C CA . ALA A 1 91 ? -31.959 -5.981 22.053 1.00 89.75 91 ALA A CA 1
ATOM 736 C C . ALA A 1 91 ? -32.191 -6.993 23.193 1.00 89.75 91 ALA A C 1
ATOM 738 O O . ALA A 1 91 ? -33.218 -7.676 23.203 1.00 89.75 91 ALA A O 1
ATOM 739 N N . ALA A 1 92 ? -31.257 -7.115 24.142 1.00 89.44 92 ALA A N 1
ATOM 740 C CA . ALA A 1 92 ? -31.425 -7.951 25.329 1.00 89.44 92 ALA A CA 1
ATOM 741 C C . ALA A 1 92 ? -32.478 -7.365 26.286 1.00 89.44 92 ALA A C 1
ATOM 743 O O . ALA A 1 92 ? -33.322 -8.110 26.789 1.00 89.44 92 ALA A O 1
ATOM 744 N N . ILE A 1 93 ? -32.492 -6.038 26.470 1.00 89.12 93 ILE A N 1
ATOM 745 C CA . ILE A 1 93 ? -33.538 -5.340 27.237 1.00 89.12 93 ILE A CA 1
ATOM 746 C C . ILE A 1 93 ? -34.913 -5.565 26.601 1.00 89.12 93 ILE A C 1
ATOM 748 O O . ILE A 1 93 ? -35.840 -5.972 27.301 1.00 89.12 93 ILE A O 1
ATOM 752 N N . ASP A 1 94 ? -35.035 -5.369 25.286 1.00 90.94 94 ASP A N 1
ATOM 753 C CA . ASP A 1 94 ? -36.300 -5.535 24.556 1.00 90.94 94 ASP A CA 1
ATOM 754 C C . ASP A 1 94 ? -36.859 -6.960 24.675 1.00 90.94 94 ASP A C 1
ATOM 756 O O . ASP A 1 94 ? -38.072 -7.168 24.742 1.00 90.94 94 ASP A O 1
ATOM 760 N N . LYS A 1 95 ? -35.975 -7.962 24.741 1.00 92.31 95 LYS A N 1
ATOM 761 C CA . LYS A 1 95 ? -36.337 -9.376 24.922 1.00 92.31 95 LYS A CA 1
ATOM 762 C C . LYS A 1 95 ? -36.520 -9.784 26.385 1.00 92.31 95 LYS A C 1
ATOM 764 O O . LYS A 1 95 ? -36.836 -10.944 26.645 1.00 92.31 95 LYS A O 1
ATOM 769 N N . ASN A 1 96 ? -36.333 -8.860 27.329 1.00 87.19 96 ASN A N 1
ATOM 770 C CA . ASN A 1 96 ? -36.321 -9.122 28.770 1.00 87.19 96 ASN A CA 1
ATOM 771 C C . ASN A 1 96 ? -35.299 -10.211 29.174 1.00 87.19 96 ASN A C 1
ATOM 773 O O . ASN A 1 96 ? -35.472 -10.920 30.168 1.00 87.19 96 ASN A O 1
ATOM 777 N N . ASP A 1 97 ? -34.230 -10.345 28.386 1.00 87.69 97 ASP A N 1
ATOM 778 C CA . ASP A 1 97 ? -33.124 -11.273 28.597 1.00 87.69 97 ASP A CA 1
ATOM 779 C C . ASP A 1 97 ? -32.145 -10.657 29.604 1.00 87.69 97 ASP A C 1
ATOM 781 O O . ASP A 1 97 ? -31.154 -10.006 29.258 1.00 87.69 97 ASP A O 1
ATOM 785 N N . ARG A 1 98 ? -32.481 -10.812 30.890 1.00 81.12 98 ARG A N 1
ATOM 786 C CA . ARG A 1 98 ? -31.706 -10.232 31.995 1.00 81.12 98 ARG A CA 1
ATOM 787 C C . ARG A 1 98 ? -30.283 -10.765 32.072 1.00 81.12 98 ARG A C 1
ATOM 789 O O . ARG A 1 98 ? -29.413 -10.017 32.502 1.00 81.12 98 ARG A O 1
ATOM 796 N N . GLU A 1 99 ? -30.041 -12.018 31.690 1.00 80.94 99 GLU A N 1
ATOM 797 C CA . GLU A 1 99 ? -28.693 -12.592 31.745 1.00 80.94 99 GLU A CA 1
ATOM 798 C C . GLU A 1 99 ? -27.767 -11.888 30.752 1.00 80.94 99 GLU A C 1
ATOM 800 O O . GLU A 1 99 ? -26.684 -11.447 31.135 1.00 80.94 99 GLU A O 1
ATOM 805 N N . ASN A 1 100 ? -28.212 -11.678 29.509 1.00 77.56 100 ASN A N 1
ATOM 806 C CA . ASN A 1 100 ? -27.414 -10.942 28.528 1.00 77.56 100 ASN A CA 1
ATOM 807 C C . ASN A 1 100 ? -27.348 -9.437 28.804 1.00 77.56 100 ASN A C 1
ATOM 809 O O . ASN A 1 100 ? -26.305 -8.829 28.570 1.00 77.56 100 ASN A O 1
ATOM 813 N N . ALA A 1 101 ? -28.411 -8.831 29.339 1.00 77.19 101 ALA A N 1
ATOM 814 C CA . ALA A 1 101 ? -28.393 -7.414 29.700 1.00 77.19 101 ALA A CA 1
ATOM 815 C C . ALA A 1 101 ? -27.417 -7.111 30.857 1.00 77.19 101 ALA A C 1
ATOM 817 O O . ALA A 1 101 ? -26.773 -6.066 30.854 1.00 77.19 101 ALA A O 1
ATOM 818 N N . LEU A 1 102 ? -27.263 -8.027 31.823 1.00 81.44 102 LEU A N 1
ATOM 819 C CA . LEU A 1 102 ? -26.314 -7.885 32.937 1.00 81.44 102 LEU A CA 1
ATOM 820 C C . LEU A 1 102 ? -24.847 -8.049 32.517 1.00 81.44 102 LEU A C 1
ATOM 822 O O . LEU A 1 102 ? -23.959 -7.570 33.220 1.00 81.44 102 LEU A O 1
ATOM 826 N N . ASN A 1 103 ? -24.587 -8.689 31.375 1.00 83.88 103 ASN A N 1
ATOM 827 C CA . ASN A 1 103 ? -23.238 -8.833 30.824 1.00 83.88 103 ASN A CA 1
ATOM 828 C C . ASN A 1 103 ? -22.720 -7.549 30.153 1.00 83.88 103 ASN A C 1
ATOM 830 O O . ASN A 1 103 ? -21.569 -7.507 29.714 1.00 83.88 103 ASN A O 1
ATOM 834 N N . PHE A 1 104 ? -23.544 -6.502 30.058 1.00 85.12 104 PHE A N 1
ATOM 835 C CA . PHE A 1 104 ? -23.134 -5.223 29.500 1.00 85.12 104 PHE A CA 1
ATOM 836 C C . PHE A 1 104 ? -22.223 -4.455 30.466 1.00 85.12 104 PHE A C 1
ATOM 838 O O . PHE A 1 104 ? -22.638 -4.013 31.537 1.00 85.12 104 PHE A O 1
ATOM 845 N N . ASP A 1 105 ? -20.969 -4.258 30.064 1.00 86.06 105 ASP A N 1
ATOM 846 C CA . ASP A 1 105 ? -19.989 -3.495 30.835 1.00 86.06 105 ASP A CA 1
ATOM 847 C C . ASP A 1 105 ? -20.071 -1.995 30.498 1.00 86.06 105 ASP A C 1
ATOM 849 O O . ASP A 1 105 ? -19.338 -1.462 29.657 1.00 86.06 105 ASP A O 1
ATOM 853 N N . GLU A 1 106 ? -20.975 -1.295 31.189 1.00 85.56 106 GLU A N 1
ATOM 854 C CA . GLU A 1 106 ? -21.164 0.157 31.069 1.00 85.56 106 GLU A CA 1
ATOM 855 C C . GLU A 1 106 ? -19.854 0.933 31.303 1.00 85.56 106 GLU A C 1
ATOM 857 O O . GLU A 1 106 ? -19.564 1.921 30.621 1.00 85.56 106 GLU A O 1
ATOM 862 N N . LYS A 1 107 ? -19.015 0.466 32.236 1.00 87.50 107 LYS A N 1
ATOM 863 C CA . LYS A 1 107 ? -17.751 1.125 32.577 1.00 87.50 107 LYS A CA 1
ATOM 864 C C . LYS A 1 107 ? -16.741 0.993 31.440 1.00 87.50 107 LYS A C 1
ATOM 866 O O . LYS A 1 107 ? -16.064 1.972 31.115 1.00 87.50 107 LYS A O 1
ATOM 871 N N . ALA A 1 108 ? -16.643 -0.179 30.814 1.00 85.56 108 ALA A N 1
ATOM 872 C CA . ALA A 1 108 ? -15.813 -0.375 29.628 1.00 85.56 108 ALA A CA 1
ATOM 873 C C . ALA A 1 108 ? -16.288 0.481 28.444 1.00 85.56 108 ALA A C 1
ATOM 875 O O . ALA A 1 108 ? -15.451 1.064 27.743 1.00 85.56 108 ALA A O 1
ATOM 876 N N . MET A 1 109 ? -17.604 0.630 28.255 1.00 85.81 109 MET A N 1
ATOM 877 C CA . MET A 1 109 ? -18.159 1.531 27.241 1.00 85.81 109 MET A CA 1
ATOM 878 C C . MET A 1 109 ? -17.769 2.988 27.514 1.00 85.81 109 MET A C 1
ATOM 880 O O . MET A 1 109 ? -17.212 3.650 26.637 1.00 85.81 109 MET A O 1
ATOM 884 N N . MET A 1 110 ? -18.010 3.488 28.727 1.00 86.56 110 MET A N 1
ATOM 885 C CA . MET A 1 110 ? -17.696 4.873 29.094 1.00 86.56 110 MET A CA 1
ATOM 886 C C . MET A 1 110 ? -16.202 5.178 28.956 1.00 86.56 110 MET A C 1
ATOM 888 O O . MET A 1 110 ? -15.827 6.215 28.408 1.00 86.56 110 MET A O 1
ATOM 892 N N . ASN A 1 111 ? -15.338 4.249 29.366 1.00 85.75 111 ASN A N 1
ATOM 893 C CA . ASN A 1 111 ? -13.894 4.375 29.172 1.00 85.75 111 ASN A CA 1
ATOM 894 C C . ASN A 1 111 ? -13.515 4.411 27.684 1.00 85.75 111 ASN A C 1
ATOM 896 O O . ASN A 1 111 ? -12.630 5.174 27.297 1.00 85.75 111 ASN A O 1
ATOM 900 N N . SER A 1 112 ? -14.199 3.632 26.842 1.00 83.44 112 SER A N 1
ATOM 901 C CA . SER A 1 112 ? -13.988 3.635 25.389 1.00 83.44 112 SER A CA 1
ATOM 902 C C . SER A 1 112 ? -14.417 4.962 24.749 1.00 83.44 112 SER A C 1
ATOM 904 O O . SER A 1 112 ? -13.698 5.486 23.898 1.00 83.44 112 SER A O 1
ATOM 906 N N . ILE A 1 113 ? -15.531 5.557 25.191 1.00 83.69 113 ILE A N 1
ATOM 907 C CA . ILE A 1 113 ? -15.988 6.893 24.759 1.00 83.69 113 ILE A CA 1
ATOM 908 C C . ILE A 1 113 ? -14.986 7.973 25.185 1.00 83.69 113 ILE A C 1
ATOM 910 O O . ILE A 1 113 ? -14.573 8.791 24.362 1.00 83.69 113 ILE A O 1
ATOM 914 N N . LEU A 1 114 ? -14.527 7.946 26.440 1.00 85.44 114 LEU A N 1
ATOM 915 C CA . LEU A 1 114 ? -13.514 8.879 26.945 1.00 85.44 114 LEU A CA 1
ATOM 916 C C . LEU A 1 114 ? -12.192 8.765 26.173 1.00 85.44 114 LEU A C 1
ATOM 918 O O . LEU A 1 114 ? -11.591 9.780 25.816 1.00 85.44 114 LEU A O 1
ATOM 922 N N . ALA A 1 115 ? -11.755 7.543 25.860 1.00 80.62 115 ALA A N 1
ATOM 923 C CA . ALA A 1 115 ? -10.570 7.307 25.041 1.00 80.62 115 ALA A CA 1
ATOM 924 C C . ALA A 1 115 ? -10.727 7.881 23.620 1.00 80.62 115 ALA A C 1
ATOM 926 O O . ALA A 1 115 ? -9.786 8.468 23.084 1.00 80.62 115 ALA A O 1
ATOM 927 N N . MET A 1 116 ? -11.920 7.779 23.026 1.00 75.81 116 MET A N 1
ATOM 928 C CA . MET A 1 116 ? -12.218 8.383 21.724 1.00 75.81 116 MET A CA 1
ATOM 929 C C . MET A 1 116 ? -12.227 9.914 21.761 1.00 75.81 116 MET A C 1
ATOM 931 O O . MET A 1 116 ? -11.748 10.539 20.816 1.00 75.81 116 MET A O 1
ATOM 935 N N . MET A 1 117 ? -12.740 10.518 22.836 1.00 78.50 117 MET A N 1
ATOM 936 C CA . MET A 1 117 ? -12.761 11.976 23.007 1.00 78.50 117 MET A CA 1
ATOM 937 C C . MET A 1 117 ? -11.353 12.552 23.199 1.00 78.50 117 MET A C 1
ATOM 939 O O . MET A 1 117 ? -11.024 13.582 22.614 1.00 78.50 117 MET A O 1
ATOM 943 N N . ASN A 1 118 ? -10.497 11.865 23.959 1.00 76.25 118 ASN A N 1
ATOM 944 C CA . ASN A 1 118 ? -9.137 12.329 24.250 1.00 76.25 118 ASN A CA 1
ATOM 945 C C . ASN A 1 118 ? -8.122 12.034 23.125 1.00 76.25 118 ASN A C 1
ATOM 947 O O . ASN A 1 118 ? -7.065 12.657 23.079 1.00 76.25 118 ASN A O 1
ATOM 951 N N . GLY A 1 119 ? -8.421 11.110 22.206 1.00 61.78 119 GLY A N 1
ATOM 952 C CA . GLY A 1 119 ? -7.532 10.714 21.102 1.00 61.78 119 GLY A CA 1
ATOM 953 C C . GLY A 1 119 ? -7.704 11.497 19.790 1.00 61.78 119 GLY A C 1
ATOM 954 O O . GLY A 1 119 ? -7.139 11.101 18.769 1.00 61.78 119 GLY A O 1
ATOM 955 N N . GLY A 1 120 ? -8.513 12.563 19.778 1.00 54.59 120 GLY A N 1
ATOM 956 C CA . GLY A 1 120 ? -9.020 13.190 18.551 1.00 54.59 120 GLY A CA 1
ATOM 957 C C . GLY A 1 120 ? -8.113 14.192 17.827 1.00 54.59 120 GLY A C 1
ATOM 958 O O . GLY A 1 120 ? -8.400 14.507 16.676 1.00 54.59 120 GLY A O 1
ATOM 959 N N . ASN A 1 121 ? -7.039 14.712 18.428 1.00 53.41 121 ASN A N 1
ATOM 960 C CA . ASN A 1 121 ? -6.210 15.719 17.759 1.00 53.41 121 ASN A CA 1
ATOM 961 C C . ASN A 1 121 ? -4.813 15.786 18.384 1.00 53.41 121 ASN A C 1
ATOM 963 O O . ASN A 1 121 ? -4.702 16.206 19.529 1.00 53.41 121 ASN A O 1
ATOM 967 N N . ASN A 1 122 ? -3.781 15.335 17.661 1.00 46.06 122 ASN A N 1
ATOM 968 C CA . ASN A 1 122 ? -2.418 15.888 17.671 1.00 46.06 122 ASN A CA 1
ATOM 969 C C . ASN A 1 122 ? -1.491 15.039 16.781 1.00 46.06 122 ASN A C 1
ATOM 971 O O . ASN A 1 122 ? -1.054 13.960 17.168 1.00 46.06 122 ASN A O 1
ATOM 975 N N . GLY A 1 123 ? -1.157 15.586 15.607 1.00 43.69 123 GLY A N 1
ATOM 976 C CA . GLY A 1 123 ? 0.128 15.340 14.947 1.00 43.69 123 GLY A CA 1
ATOM 977 C C . GLY A 1 123 ? 0.197 14.227 13.901 1.00 43.69 123 GLY A C 1
ATOM 978 O O . GLY A 1 123 ? 0.794 13.198 14.171 1.00 43.69 123 GLY A O 1
ATOM 979 N N . GLU A 1 124 ? -0.290 14.477 12.677 1.00 44.12 124 GLU A N 1
ATOM 980 C CA . GLU A 1 124 ? 0.396 14.001 11.455 1.00 44.12 124 GLU A CA 1
ATOM 981 C C . GLU A 1 124 ? -0.060 14.781 10.201 1.00 44.12 124 GLU A C 1
ATOM 983 O O . GLU A 1 124 ? -0.635 14.250 9.255 1.00 44.12 124 GLU A O 1
ATOM 988 N N . LEU A 1 125 ? 0.182 16.093 10.209 1.00 42.66 125 LEU A N 1
ATOM 989 C CA . LEU A 1 125 ? 0.293 16.922 9.004 1.00 42.66 125 LEU A CA 1
ATOM 990 C C . LEU A 1 125 ? 1.635 17.653 9.095 1.00 42.66 125 LEU A C 1
ATOM 992 O O . LEU A 1 125 ? 1.703 18.849 9.347 1.00 42.66 125 LEU A O 1
ATOM 996 N N . ALA A 1 126 ? 2.722 16.897 8.981 1.00 46.12 126 ALA A N 1
ATOM 997 C CA . ALA A 1 126 ? 4.059 17.453 8.828 1.00 46.12 126 ALA A CA 1
ATOM 998 C C . ALA A 1 126 ? 4.922 16.481 8.022 1.00 46.12 126 ALA A C 1
ATOM 1000 O O . ALA A 1 126 ? 5.717 15.736 8.582 1.00 46.12 126 ALA A O 1
ATOM 1001 N N . ALA A 1 127 ? 4.728 16.486 6.704 1.00 47.00 127 ALA A N 1
ATOM 1002 C CA . ALA A 1 127 ? 5.780 16.226 5.727 1.00 47.00 127 ALA A CA 1
ATOM 1003 C C . ALA A 1 127 ? 5.247 16.542 4.323 1.00 47.00 127 ALA A C 1
ATOM 1005 O O . ALA A 1 127 ? 4.833 15.646 3.598 1.00 47.00 127 ALA A O 1
ATOM 1006 N N . ASP A 1 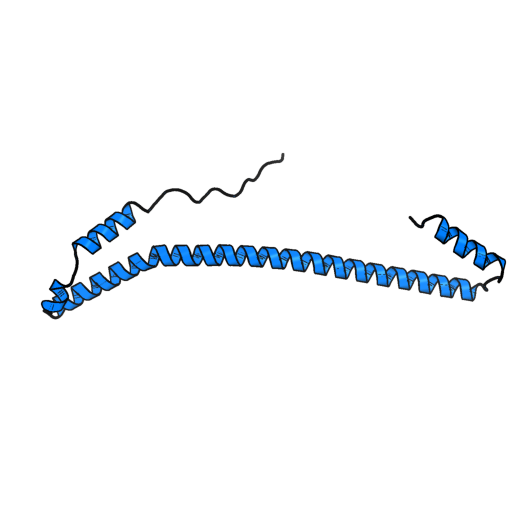128 ? 5.276 17.813 3.932 1.00 39.47 128 ASP A N 1
ATOM 1007 C CA . ASP A 1 128 ? 5.95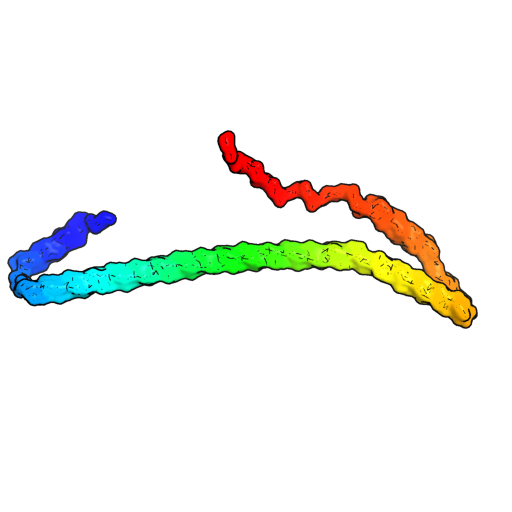8 18.109 2.674 1.00 39.47 128 ASP A CA 1
ATOM 1008 C C . ASP A 1 128 ? 6.636 19.477 2.761 1.00 39.47 128 ASP A C 1
ATOM 1010 O O . ASP A 1 128 ? 6.009 20.516 2.975 1.00 39.47 128 ASP A O 1
ATOM 1014 N N . GLY A 1 129 ? 7.961 19.429 2.702 1.00 49.25 129 GLY A N 1
ATOM 1015 C CA . GLY A 1 129 ? 8.830 20.584 2.698 1.00 49.25 129 GLY A CA 1
ATOM 1016 C C . GLY A 1 129 ? 9.018 21.065 1.269 1.00 49.25 129 GLY A C 1
ATOM 1017 O O . GLY A 1 129 ? 9.871 20.548 0.558 1.00 49.25 129 GLY A O 1
ATOM 1018 N N . GLY A 1 130 ? 8.296 22.112 0.883 1.00 35.84 130 GLY A N 1
ATOM 1019 C CA . GLY A 1 130 ? 8.589 22.890 -0.319 1.00 35.84 130 GLY A CA 1
ATOM 1020 C C . GLY A 1 130 ? 9.473 24.092 0.010 1.00 35.84 130 GLY A C 1
ATOM 1021 O O . GLY A 1 130 ? 8.975 25.151 0.381 1.00 35.84 130 GLY A O 1
ATOM 1022 N N . LYS A 1 131 ? 10.795 23.937 -0.109 1.00 46.22 131 LYS A N 1
ATOM 1023 C CA . LYS A 1 131 ? 11.761 25.048 -0.119 1.00 46.22 131 LYS A CA 1
ATOM 1024 C C . LYS A 1 131 ? 11.983 25.508 -1.572 1.00 46.22 131 LYS A C 1
ATOM 1026 O O . LYS A 1 131 ? 12.462 24.700 -2.357 1.00 46.22 131 LYS A O 1
ATOM 1031 N N . LYS A 1 132 ? 11.800 26.822 -1.804 1.00 44.47 132 LYS A N 1
ATOM 1032 C CA . LYS A 1 132 ? 12.277 27.681 -2.926 1.00 44.47 132 LYS A CA 1
ATOM 1033 C C . LYS A 1 132 ? 11.585 27.441 -4.293 1.00 44.47 132 LYS A C 1
ATOM 1035 O O . LYS A 1 132 ? 11.226 26.316 -4.584 1.00 44.47 132 LYS A O 1
ATOM 1040 N N . GLU A 1 133 ? 11.298 28.418 -5.159 1.00 38.25 133 GLU A N 1
ATOM 1041 C CA . GLU A 1 133 ? 11.967 29.679 -5.530 1.00 38.25 133 GLU A CA 1
ATOM 1042 C C . GLU A 1 133 ? 10.959 30.716 -6.082 1.00 38.25 133 GLU A C 1
ATOM 1044 O O . GLU A 1 133 ? 9.974 30.335 -6.713 1.00 38.25 133 GLU A O 1
ATOM 1049 N N . ALA A 1 134 ? 11.250 32.009 -5.891 1.00 43.47 134 ALA A N 1
ATOM 1050 C CA . ALA A 1 134 ? 11.057 33.092 -6.864 1.00 43.47 134 ALA A CA 1
ATOM 1051 C C . ALA A 1 134 ? 12.047 34.218 -6.529 1.00 43.47 134 ALA A C 1
ATOM 1053 O O . ALA A 1 134 ? 12.208 34.495 -5.316 1.00 43.47 134 ALA A O 1
#

Organism: Gossypium raimondii (NCBI:txid29730)